Protein 4XPX (pdb70)

B-factor: mean 13.42, std 7.9, range [4.72, 51.15]

Solvent-accessible surface area: 6771 Å² total; per-residue (Å²): 100,39,12,97,56,51,65,96,86,7,21,5,116,7,51,70,0,23,86,25,1,84,49,0,4,88,34,0,21,127,1,18,81,30,9,74,64,75,66,84,79,100,8,5,149,34,3,51,42,4,14,105,48,10,40,72,3,6,128,30,0,21,83,50,0,116,160,97,62,20,94,76,35,76,64,4,73,54,87,0,67,161,7,45,41,76,12,31,63,33,39,145,88,5,104,62,52,135,29,106,6,71,50,96,22,0,92,91,13,60,64,44,4,48,76,10,1,36,131,34,0,65,110,0,2,104,40,10,54,114

Sequence (130 aa):
ALMTWTAAEFGTNVGFADDQHKTIFDMVNKLHDTAATGNRSEIGKQLDALIDYVVMHFKSEETEMQKKGYADFAAHKAEHDKLVGVCADLQKKFHAGEAEVNQDTTRFVRDWLVNHIPKVDKLYGPCLSA

CATH classification: 1.20.120.50

Secondary structure (DSSP, 8-state):
------HHHH--S-HHHHHHHHHHHHHHHHHHHHTTSS-HHHHHHHHHHHHHHHHHHHHHHHHHHHHTT-TTHHHHHHHHHHHHHHHHHHHHHHHTTSS---HHHHHHHHHHHHHHHHHTGGGGHHHHH-

Nearest PDB structures (foldseek):
  4xpx-assembly1_A  TM=1.008E+00  e=1.674E-17  Methylococcus capsulatus str. Bath
  4xpw-assembly1_A  TM=1.007E+00  e=4.445E-17  Methylococcus capsulatus str. Bath
  4xpy-assembly1_A  TM=1.007E+00  e=5.185E-17  Methylococcus capsulatus str. Bath
  4xq1-assembly1_A  TM=1.007E+00  e=2.684E-16  Methylococcus capsulatus str. Bath
  3waq-assembly1_A  TM=9.189E-01  e=1.783E-05  Nitratidesulfovibrio vulgaris str. Hildenborough

Structure (mmCIF, N/CA/C/O backbone):
data_4XPX
#
_entry.id   4XPX
#
_cell.length_a   83.428
_cell.length_b   83.428
_cell.length_c   30.894
_cell.angle_alpha   90.00
_cell.angle_beta   90.00
_cell.angle_gamma   120.00
#
_symmetry.space_group_name_H-M   'P 6'
#
loop_
_entity.id
_entity.type
_entity.pdbx_description
1 polymer Bacteriohemerythrin
2 non-polymer 'FE (II) ION'
3 water water
#
loop_
_atom_site.group_PDB
_atom_site.id
_atom_site.type_symb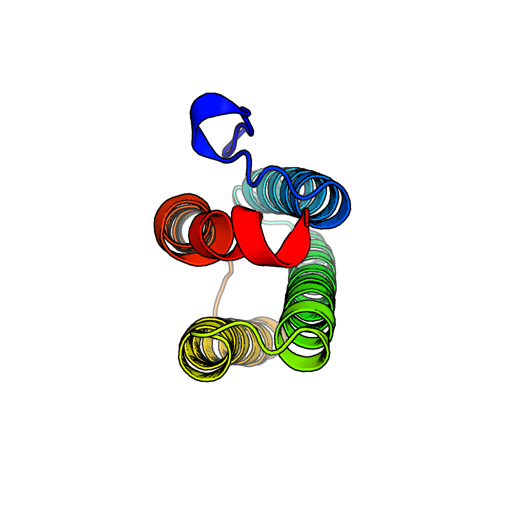ol
_atom_site.label_atom_id
_atom_site.label_alt_id
_atom_site.label_comp_id
_atom_site.label_asym_id
_atom_site.label_entity_id
_atom_site.label_seq_id
_atom_site.pdbx_PDB_ins_code
_atom_site.Cartn_x
_atom_site.Cartn_y
_atom_site.Cartn_z
_atom_site.occupancy
_atom_site.B_iso_or_equiv
_atom_site.auth_seq_id
_atom_site.auth_comp_id
_atom_site.auth_asym_id
_atom_site.auth_atom_id
_atom_site.pdbx_PDB_model_num
ATOM 1 N N . ALA A 1 1 ? -12.868 -10.837 -7.310 1.00 23.73 2 ALA A N 1
ATOM 2 C CA . ALA A 1 1 ? -12.333 -12.101 -7.585 1.00 15.07 2 ALA A CA 1
ATOM 3 C C . ALA A 1 1 ? -13.145 -13.305 -7.623 1.00 13.47 2 ALA A C 1
ATOM 4 O O . ALA A 1 1 ? -13.319 -13.843 -8.735 1.00 14.70 2 ALA A O 1
ATOM 6 N N . LEU A 1 2 ? -13.630 -13.788 -6.494 1.00 10.73 3 LEU A N 1
ATOM 7 C CA . LEU A 1 2 ? -14.381 -15.006 -6.533 1.00 9.95 3 LEU A CA 1
ATOM 8 C C . LEU A 1 2 ? -15.633 -14.879 -7.432 1.00 9.61 3 LEU A C 1
ATOM 9 O O . LEU A 1 2 ? -15.917 -15.804 -8.218 1.00 12.63 3 LEU A O 1
ATOM 14 N N . MET A 1 3 ? -16.403 -13.824 -7.212 1.00 9.42 4 MET A N 1
ATOM 15 C CA . MET A 1 3 ? -17.737 -13.644 -7.798 1.00 9.04 4 MET A C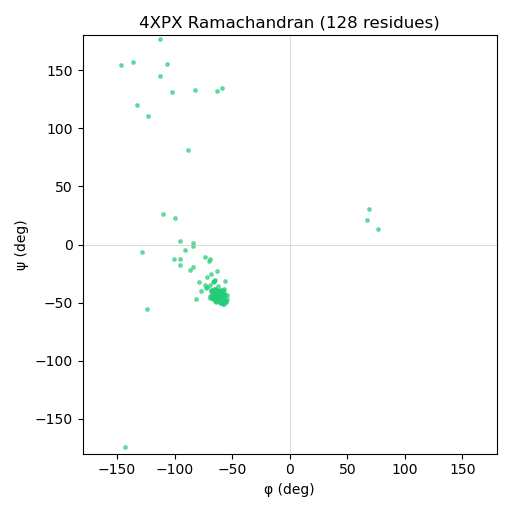A 1
ATOM 16 C C . MET A 1 3 ? -17.751 -12.516 -8.782 1.00 8.92 4 MET A C 1
ATOM 17 O O . MET A 1 3 ? -17.107 -11.469 -8.547 1.00 11.19 4 MET A O 1
ATOM 22 N N . THR A 1 4 ? -18.523 -12.647 -9.832 1.00 9.45 5 THR A N 1
ATOM 23 C CA . THR A 1 4 ? -18.755 -11.574 -10.799 1.00 8.99 5 THR A CA 1
ATOM 24 C C . THR A 1 4 ? -20.243 -11.475 -11.075 1.00 8.48 5 THR A C 1
ATOM 25 O O . THR A 1 4 ? -20.877 -12.460 -11.479 1.00 11.02 5 THR A O 1
ATOM 29 N N . TRP A 1 5 ? -20.861 -10.348 -10.813 1.00 8.82 6 TRP A N 1
ATOM 30 C CA . TRP A 1 5 ? -22.271 -10.113 -11.111 1.00 8.71 6 TRP A CA 1
ATOM 31 C C . TRP A 1 5 ? -22.426 -9.728 -12.559 1.00 9.54 6 TRP A C 1
ATOM 32 O O . TRP A 1 5 ? -21.698 -8.833 -13.041 1.00 11.05 6 TRP A O 1
ATOM 43 N N . THR A 1 6 ? -23.376 -10.347 -13.247 1.00 9.84 7 THR A N 1
ATOM 44 C CA . THR A 1 6 ? -23.783 -9.850 -14.558 1.00 10.43 7 THR A CA 1
ATOM 45 C C . THR A 1 6 ? -25.302 -9.900 -14.608 1.00 10.35 7 THR A C 1
ATOM 46 O O . THR A 1 6 ? -25.913 -10.705 -13.920 1.00 10.61 7 THR A O 1
ATOM 50 N N . ALA A 1 7 ? -25.899 -9.084 -15.471 1.00 11.67 8 ALA A N 1
ATOM 51 C CA . ALA A 1 7 ? -27.345 -9.050 -15.594 1.00 12.09 8 ALA A CA 1
ATOM 52 C C . ALA A 1 7 ? -27.869 -10.353 -16.174 1.00 11.26 8 ALA A C 1
ATOM 53 O O . ALA A 1 7 ? -28.924 -10.839 -15.776 1.00 11.56 8 ALA A O 1
ATOM 55 N N . ALA A 1 8 ? -27.198 -10.898 -17.208 1.00 12.39 9 ALA A N 1
ATOM 56 C CA . ALA A 1 8 ? -27.654 -12.131 -17.790 1.00 12.43 9 ALA A CA 1
ATOM 57 C C . ALA A 1 8 ? -27.800 -13.252 -16.764 1.00 12.27 9 ALA A C 1
ATOM 58 O O . ALA A 1 8 ? -28.732 -14.065 -16.738 1.00 15.07 9 ALA A O 1
ATOM 60 N N . GLU A 1 9 ? -26.784 -13.355 -15.872 1.00 10.61 10 GLU A N 1
ATOM 61 C CA . GLU A 1 9 ? -26.845 -14.446 -14.888 1.00 11.68 10 GLU A CA 1
ATOM 62 C C . GLU A 1 9 ? -27.835 -14.145 -13.758 1.00 9.76 10 GLU A C 1
ATOM 63 O O . GLU A 1 9 ? -28.512 -15.033 -13.309 1.00 11.08 10 GLU A O 1
ATOM 69 N N . PHE A 1 10 ? -27.826 -12.853 -13.309 1.00 8.82 11 PHE A N 1
ATOM 70 C CA . PHE A 1 10 ? -28.368 -12.572 -11.998 1.00 8.98 11 PHE A CA 1
ATOM 71 C C . PHE A 1 10 ? -29.370 -11.479 -11.983 1.00 9.25 11 PHE A C 1
ATOM 72 O O . PHE A 1 10 ? -29.999 -11.220 -10.910 1.00 9.56 11 PHE A O 1
ATOM 80 N N . GLY A 1 11 ? -29.618 -10.763 -13.080 1.00 9.67 12 GLY A N 1
ATOM 81 C CA . GLY A 1 11 ? -30.551 -9.655 -13.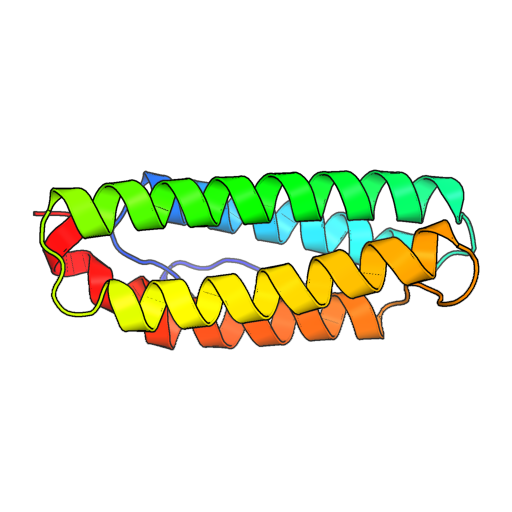028 1.00 9.83 12 GLY A CA 1
ATOM 82 C C . GLY A 1 11 ? -31.944 -10.059 -12.704 1.00 9.63 12 GLY A C 1
ATOM 83 O O . GLY A 1 11 ? -32.462 -10.962 -13.338 1.00 12.15 12 GLY A O 1
ATOM 84 N N . THR A 1 12 ? -32.578 -9.385 -11.767 1.00 9.52 13 THR A N 1
ATOM 85 C CA . THR A 1 12 ? -33.918 -9.658 -11.299 1.00 9.74 13 THR A CA 1
ATOM 86 C C . THR A 1 12 ? -34.949 -8.752 -11.865 1.00 10.07 13 THR A C 1
ATOM 87 O O . THR A 1 12 ? -36.158 -9.000 -11.652 1.00 12.06 13 THR A O 1
ATOM 91 N N . ASN A 1 13 ? -34.614 -7.730 -12.463 1.00 11.02 14 ASN A N 1
ATOM 92 C CA . ASN A 1 13 ? -35.413 -6.596 -12.921 1.00 11.97 14 ASN A CA 1
ATOM 93 C C . ASN A 1 13 ? -35.970 -5.808 -11.765 1.00 10.83 14 ASN A C 1
ATOM 94 O O . ASN A 1 13 ? -36.912 -4.977 -11.989 1.00 13.59 14 ASN A O 1
ATOM 99 N N . VAL A 1 14 ? -35.355 -5.934 -10.534 1.00 9.90 15 VAL A N 1
ATOM 100 C CA . VAL A 1 14 ? -35.776 -5.234 -9.324 1.00 10.54 15 VAL A CA 1
ATOM 101 C C . VAL A 1 14 ? -34.561 -4.463 -8.861 1.00 10.41 15 VAL A C 1
ATOM 102 O O . VAL A 1 14 ? -33.521 -5.059 -8.431 1.00 10.20 15 VAL A O 1
ATOM 106 N N . GLY A 1 15 ? -34.591 -3.124 -8.966 1.00 11.31 16 GLY A N 1
ATOM 107 C CA . GLY A 1 15 ? -33.330 -2.345 -8.761 1.00 12.84 16 GLY A CA 1
ATOM 108 C C . GLY A 1 15 ? -32.748 -2.522 -7.381 1.00 11.05 16 GLY A C 1
ATOM 109 O O . GLY A 1 15 ? -31.510 -2.725 -7.279 1.00 10.85 16 GLY A O 1
ATOM 110 N N . PHE A 1 16 ? -33.528 -2.468 -6.308 1.00 11.39 17 PHE A N 1
ATOM 111 C CA . PHE A 1 16 ? -32.917 -2.535 -4.993 1.00 11.27 17 PHE A CA 1
ATOM 112 C C . PHE A 1 16 ? -32.246 -3.874 -4.822 1.00 9.49 17 PHE A C 1
ATOM 113 O O . PHE A 1 16 ? -31.189 -3.943 -4.130 1.00 10.71 17 PHE A O 1
ATOM 121 N N . ALA A 1 17 ? -32.839 -4.929 -5.326 1.00 9.00 18 ALA A N 1
ATOM 122 C CA . ALA A 1 17 ? -32.323 -6.239 -5.140 1.00 8.95 18 ALA A CA 1
ATOM 123 C C . ALA A 1 17 ? -31.065 -6.440 -5.892 1.00 8.23 18 ALA A C 1
ATOM 124 O O . ALA A 1 17 ? -30.067 -7.007 -5.383 1.00 8.71 18 ALA A O 1
ATOM 126 N N . ASP A 1 18 ? -31.000 -5.996 -7.132 1.00 8.56 19 ASP A N 1
ATOM 127 C CA . ASP A 1 18 ? -29.769 -6.068 -7.886 1.00 9.18 19 ASP A CA 1
ATOM 128 C C . ASP A 1 18 ? -28.637 -5.328 -7.183 1.00 8.02 19 ASP A C 1
ATOM 129 O O . ASP A 1 18 ? -27.496 -5.817 -7.133 1.00 8.43 19 ASP A O 1
ATOM 134 N N . ASP A 1 19 ? -28.928 -4.142 -6.635 1.00 8.47 20 ASP A N 1
ATOM 135 C CA . ASP A 1 19 ? -27.899 -3.382 -5.945 1.00 8.26 20 ASP A CA 1
ATOM 136 C C . ASP A 1 19 ? -27.403 -4.085 -4.705 1.00 7.81 20 ASP A C 1
ATOM 137 O O . ASP A 1 19 ? -26.165 -4.142 -4.442 1.00 7.85 20 ASP A O 1
ATOM 142 N N . GLN A 1 20 ? -28.325 -4.648 -3.932 1.00 8.05 21 GLN A N 1
ATOM 143 C CA . GLN A 1 20 ? -27.904 -5.389 -2.730 1.00 7.59 21 GLN A CA 1
ATOM 144 C C . GLN A 1 20 ? -27.126 -6.629 -3.109 1.00 7.00 21 GLN A C 1
ATOM 145 O O . GLN A 1 20 ? -26.140 -6.979 -2.434 1.00 7.46 21 GLN A O 1
ATOM 151 N N . HIS A 1 21 ? -27.532 -7.310 -4.187 1.00 6.83 22 HIS A N 1
ATOM 152 C CA . HIS A 1 21 ? -26.734 -8.476 -4.645 1.00 7.35 22 HIS A CA 1
ATOM 153 C C . HIS A 1 21 ? -25.330 -8.079 -4.997 1.00 7.07 22 HIS A C 1
ATOM 154 O O . HIS A 1 21 ? -24.350 -8.771 -4.683 1.00 7.26 22 HIS A O 1
ATOM 161 N N . LYS A 1 22 ? -25.180 -6.936 -5.715 1.00 6.97 23 LYS A N 1
ATOM 162 C CA . LYS A 1 22 ? -23.820 -6.492 -6.096 1.00 7.35 23 LYS A CA 1
ATOM 163 C C . LYS A 1 22 ? -23.002 -6.209 -4.856 1.00 7.86 23 LYS A C 1
ATOM 164 O O . LYS A 1 22 ? -21.771 -6.573 -4.817 1.00 7.59 23 LYS A O 1
ATOM 170 N N . THR A 1 23 ? -23.591 -5.595 -3.801 1.00 7.37 24 THR A N 1
ATOM 171 C CA . THR A 1 23 ? -22.839 -5.408 -2.570 1.00 7.13 24 THR A CA 1
ATOM 172 C C . THR A 1 23 ? -22.464 -6.726 -1.934 1.00 6.50 24 THR A C 1
ATOM 173 O O . THR A 1 23 ? -21.298 -6.892 -1.484 1.00 7.26 24 THR A O 1
ATOM 177 N N . ILE A 1 24 ? -23.376 -7.695 -1.872 1.00 6.49 25 ILE A N 1
ATOM 178 C CA . ILE A 1 24 ? -23.053 -9.004 -1.331 1.00 6.40 25 ILE A CA 1
ATOM 179 C C . ILE A 1 24 ? -21.852 -9.591 -2.065 1.00 6.41 25 ILE A C 1
ATOM 180 O O . ILE A 1 24 ? -20.931 -10.137 -1.430 1.00 6.94 25 ILE A O 1
ATOM 185 N N . PHE A 1 25 ? -21.894 -9.555 -3.367 1.00 6.60 26 PHE A N 1
ATOM 186 C CA . PHE A 1 25 ? -20.795 -10.168 -4.152 1.00 7.04 26 PHE A CA 1
ATOM 187 C C . PHE A 1 25 ? -19.476 -9.489 -3.779 1.00 6.71 26 PHE A C 1
ATOM 188 O O . 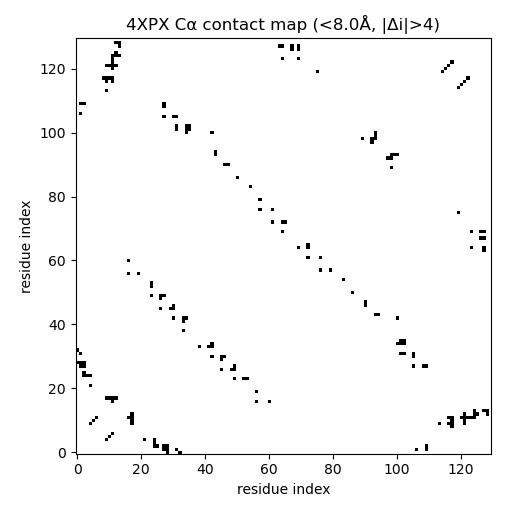PHE A 1 25 ? -18.436 -10.158 -3.618 1.00 7.56 26 PHE A O 1
ATOM 196 N N . ASP A 1 26 ? -19.476 -8.166 -3.669 1.00 7.11 27 ASP A N 1
ATOM 197 C CA . ASP A 1 26 ? -18.232 -7.451 -3.304 1.00 8.14 27 ASP A CA 1
ATOM 198 C C . ASP A 1 26 ? -17.771 -7.864 -1.928 1.00 7.48 27 ASP A C 1
ATOM 199 O O . ASP A 1 26 ? -16.536 -8.027 -1.676 1.00 8.48 27 ASP A O 1
ATOM 204 N N . MET A 1 27 ? -18.691 -8.007 -0.980 1.00 7.32 28 MET A N 1
ATOM 205 C CA . MET A 1 27 ? -18.302 -8.347 0.389 1.00 7.65 28 MET A CA 1
ATOM 206 C C . MET A 1 27 ? -17.836 -9.797 0.473 1.00 7.43 28 MET A C 1
ATOM 207 O O . MET A 1 27 ? -16.890 -10.096 1.272 1.00 7.98 28 MET A O 1
ATOM 212 N N . VAL A 1 28 ? -18.445 -10.724 -0.273 1.00 7.09 29 VAL A N 1
ATOM 213 C CA . VAL A 1 28 ? -17.934 -12.106 -0.387 1.00 7.51 29 VAL A CA 1
ATOM 214 C C . VAL A 1 28 ? -16.533 -12.069 -0.962 1.00 7.15 29 VAL A C 1
ATOM 215 O O . VAL A 1 28 ? -15.635 -12.810 -0.486 1.00 7.85 29 VAL A O 1
ATOM 219 N N . ASN A 1 29 ? -16.315 -11.286 -1.996 1.00 7.57 30 ASN A N 1
ATOM 220 C CA . ASN A 1 29 ? -14.991 -11.260 -2.619 1.00 8.02 30 ASN A CA 1
ATOM 221 C C . ASN A 1 29 ? -13.940 -10.810 -1.655 1.00 7.96 30 ASN A C 1
ATOM 222 O O . ASN A 1 29 ? -12.811 -11.371 -1.652 1.00 8.56 30 ASN A O 1
ATOM 227 N N . LYS A 1 30 ? -14.234 -9.804 -0.833 1.00 8.18 31 LYS A N 1
ATOM 228 C CA . LYS A 1 30 ? -13.293 -9.364 0.179 1.00 8.77 31 LYS A CA 1
ATOM 229 C C . LYS A 1 30 ? -13.037 -10.463 1.162 1.00 8.46 31 LYS A C 1
ATOM 230 O O . LYS A 1 30 ? -11.830 -10.714 1.525 1.00 9.31 31 LYS A O 1
ATOM 236 N N . LEU A 1 31 ? -14.052 -11.117 1.646 1.00 8.33 32 LEU A N 1
ATOM 237 C CA . LEU A 1 31 ? -13.852 -12.196 2.601 1.00 8.46 32 LEU A CA 1
ATOM 238 C C . LEU A 1 31 ? -13.054 -13.316 1.984 1.00 8.12 32 LEU A C 1
ATOM 239 O O . LEU A 1 31 ? -12.150 -13.903 2.676 1.00 8.93 32 LEU A O 1
ATOM 244 N N . HIS A 1 32 ? -13.233 -13.587 0.772 1.00 7.99 33 HIS A N 1
ATOM 245 C CA . HIS A 1 32 ? -12.596 -14.725 0.074 1.00 8.12 33 HIS A CA 1
ATOM 246 C C . HIS A 1 32 ? -11.107 -14.585 0.034 1.00 8.39 33 HIS A C 1
ATOM 247 O O . HIS A 1 32 ? -10.368 -15.561 0.257 1.00 9.41 33 HIS A O 1
ATOM 254 N N . ASP A 1 33 ? -10.716 -13.258 -0.263 1.00 9.27 34 ASP A N 1
ATOM 255 C CA . ASP A 1 33 ? -9.300 -12.891 -0.280 1.00 11.56 34 ASP A CA 1
ATOM 256 C C . ASP A 1 33 ? -8.710 -12.986 1.085 1.00 10.43 34 ASP A C 1
ATOM 257 O O . ASP A 1 33 ? -7.599 -13.573 1.296 1.00 11.83 34 ASP A O 1
ATOM 262 N N . THR A 1 34 ? -9.345 -12.472 2.059 1.00 10.61 35 THR A N 1
ATOM 263 C CA . THR A 1 34 ? -8.839 -12.509 3.429 1.00 11.29 35 THR A CA 1
ATOM 264 C C . THR A 1 34 ? -8.782 -13.914 3.962 1.00 10.01 35 THR A C 1
ATOM 265 O O . THR A 1 34 ? -7.877 -14.274 4.833 1.00 10.91 35 THR A O 1
ATOM 269 N N . ALA A 1 35 ? -9.677 -14.788 3.533 1.00 8.87 36 ALA A N 1
ATOM 270 C CA . ALA A 1 35 ? -9.750 -16.160 3.989 1.00 9.83 36 ALA A CA 1
ATOM 271 C C . ALA A 1 35 ? -8.567 -17.007 3.500 1.00 9.47 36 ALA A C 1
ATOM 272 O O . ALA A 1 35 ? -8.432 -18.159 3.997 1.00 10.86 36 ALA A O 1
ATOM 274 N N . ALA A 1 36 ? -7.780 -16.542 2.572 1.00 9.38 37 ALA A N 1
ATOM 275 C CA . ALA A 1 36 ? -6.527 -17.182 2.162 1.00 9.32 37 ALA A CA 1
ATOM 276 C C . ALA A 1 36 ? -5.365 -16.803 3.034 1.00 9.74 37 ALA A C 1
ATOM 277 O O . ALA A 1 36 ? -4.218 -17.261 2.785 1.00 10.67 37 ALA A O 1
ATOM 279 N N . THR A 1 37 ? -5.594 -15.984 4.062 1.00 10.80 38 THR A N 1
ATOM 280 C CA . THR A 1 37 ? -4.552 -15.568 4.993 1.00 11.36 38 THR A CA 1
ATOM 281 C C . THR A 1 37 ? -4.811 -16.159 6.390 1.00 10.55 38 THR A C 1
ATOM 282 O O . THR A 1 37 ? -5.829 -16.798 6.683 1.00 12.63 38 THR A O 1
ATOM 286 N N . GLY A 1 38 ? -3.867 -15.888 7.278 1.00 11.31 39 GLY A N 1
ATOM 287 C CA . GLY A 1 38 ? -4.025 -16.153 8.675 1.00 12.30 39 GLY A CA 1
ATOM 288 C C . GLY A 1 38 ? -4.396 -14.994 9.502 1.00 10.38 39 GLY A C 1
ATOM 289 O O . GLY A 1 38 ? -4.185 -15.045 10.729 1.00 12.72 39 GLY A O 1
ATOM 290 N N . ASN A 1 39 ? -4.998 -13.955 8.924 1.00 9.96 40 ASN A N 1
ATOM 291 C CA . ASN A 1 39 ? -5.340 -12.765 9.684 1.00 10.87 40 ASN A CA 1
ATOM 292 C C . ASN A 1 39 ? -6.730 -12.974 10.271 1.00 10.11 40 ASN A C 1
ATOM 293 O O . ASN A 1 39 ? -7.743 -12.520 9.682 1.00 10.44 40 ASN A O 1
ATOM 298 N N . ARG A 1 40 ? -6.830 -13.672 11.361 1.00 11.71 41 ARG A N 1
ATOM 299 C CA . ARG A 1 40 ? -8.100 -14.145 11.885 1.00 11.38 41 ARG A CA 1
ATOM 300 C C . ARG A 1 40 ? -9.000 -13.015 12.316 1.00 11.29 41 ARG A C 1
ATOM 301 O O . ARG A 1 40 ? -10.240 -13.053 12.091 1.00 11.96 41 ARG A O 1
ATOM 309 N N . SER A 1 41 ? -8.467 -11.981 12.899 1.00 12.44 42 SER A N 1
ATOM 310 C CA . SER A 1 41 ? -9.276 -10.813 13.262 1.00 13.36 42 SER A CA 1
ATOM 311 C C . SER A 1 41 ? -9.873 -10.142 12.028 1.00 11.25 42 SER A C 1
ATOM 312 O O . SER A 1 41 ? -11.106 -9.752 12.053 1.00 12.07 42 SER A O 1
ATOM 315 N N . GLU A 1 42 ? -9.130 -10.019 10.976 1.00 12.12 43 GLU A N 1
ATOM 316 C CA . GLU A 1 42 ? -9.681 -9.451 9.733 1.00 11.82 43 GLU A CA 1
ATOM 317 C C . GLU A 1 42 ? -10.705 -10.363 9.106 1.00 9.84 43 GLU A C 1
ATOM 318 O O . GLU A 1 42 ? -11.755 -9.849 8.588 1.00 10.43 43 GLU A O 1
ATOM 324 N N . ILE A 1 43 ? -10.483 -11.667 9.137 1.00 8.88 44 ILE A N 1
ATOM 325 C CA . ILE A 1 43 ? -11.496 -12.584 8.681 1.00 9.07 44 ILE A CA 1
ATOM 326 C C . ILE A 1 43 ? -12.773 -12.378 9.451 1.00 8.75 44 ILE A C 1
ATOM 327 O O . ILE A 1 43 ? -13.900 -12.298 8.847 1.00 9.42 44 ILE A O 1
ATOM 332 N N . GLY A 1 44 ? -12.700 -12.315 10.770 1.00 9.62 45 GLY A N 1
ATOM 333 C CA . GLY A 1 44 ? -13.890 -12.154 11.564 1.00 9.73 45 GLY A CA 1
ATOM 334 C C . GLY A 1 44 ? -14.654 -10.886 11.320 1.00 8.78 45 GLY A C 1
ATOM 335 O O . GLY A 1 44 ? -15.917 -10.904 11.285 1.00 10.04 45 GLY A O 1
ATOM 336 N N . LYS A 1 45 ? -13.968 -9.806 11.158 1.00 9.27 46 LYS A N 1
ATOM 337 C CA . LYS A 1 45 ? -14.624 -8.516 10.909 1.00 9.50 46 LYS A CA 1
ATOM 338 C C . LYS A 1 45 ? -15.360 -8.590 9.598 1.00 8.56 46 LYS A C 1
ATOM 339 O O . LYS A 1 45 ? -16.536 -8.078 9.482 1.00 8.99 46 LYS A O 1
ATOM 345 N N . GLN A 1 46 ? -14.778 -9.141 8.549 1.00 8.34 47 GLN A N 1
ATOM 346 C CA . GLN A 1 46 ? -15.388 -9.186 7.248 1.00 8.65 47 GLN A CA 1
ATOM 347 C C . GLN A 1 46 ? -16.536 -10.212 7.243 1.00 8.20 47 GLN A C 1
ATOM 348 O O . GLN A 1 46 ? -17.610 -9.946 6.614 1.00 8.77 47 GLN A O 1
ATOM 354 N N . LEU A 1 47 ? -16.369 -11.339 7.951 1.00 7.97 48 LEU A N 1
ATOM 355 C CA . LEU A 1 47 ? -17.428 -12.310 8.071 1.00 8.32 48 LEU A CA 1
ATOM 356 C C . LEU A 1 47 ? -18.677 -11.652 8.699 1.00 7.92 48 LEU A C 1
ATOM 357 O O . LEU A 1 47 ? -19.821 -11.810 8.209 1.00 8.18 48 LEU A O 1
ATOM 362 N N . ASP A 1 48 ? -18.449 -10.979 9.807 1.00 8.27 49 ASP A N 1
ATOM 363 C CA . ASP A 1 48 ? -19.592 -10.374 10.510 1.00 8.74 49 ASP A CA 1
ATOM 364 C C . ASP A 1 48 ? -20.266 -9.300 9.655 1.00 7.61 49 ASP A C 1
ATOM 365 O O . ASP A 1 48 ? -21.490 -9.221 9.626 1.00 8.12 49 ASP A O 1
ATOM 370 N N . ALA A 1 49 ? -19.499 -8.491 8.975 1.00 8.25 50 ALA A N 1
ATOM 371 C CA . ALA A 1 49 ? -20.071 -7.452 8.104 1.00 8.21 50 ALA A CA 1
ATOM 372 C C . ALA A 1 49 ? -20.913 -8.066 7.001 1.00 7.30 50 ALA A C 1
ATOM 373 O O . ALA A 1 49 ? -22.004 -7.591 6.682 1.00 7.84 50 ALA A O 1
ATOM 375 N N . LEU A 1 50 ? -20.381 -9.107 6.363 1.00 7.79 51 LEU A N 1
ATOM 376 C CA . LEU A 1 50 ? -21.091 -9.790 5.280 1.00 7.64 51 LEU A CA 1
ATOM 377 C C . LEU A 1 50 ? -22.415 -10.360 5.802 1.00 7.23 51 LEU A C 1
ATOM 378 O O . LEU A 1 50 ? -23.478 -10.179 5.163 1.00 7.65 51 LEU A O 1
ATOM 383 N N . ILE A 1 51 ? -22.378 -11.087 6.908 1.00 7.60 52 ILE A N 1
ATOM 384 C CA . ILE A 1 51 ? -23.589 -11.750 7.378 1.00 7.68 52 ILE A CA 1
ATOM 385 C C . ILE A 1 51 ? -24.611 -10.714 7.774 1.00 8.00 52 ILE A C 1
ATOM 386 O O . ILE A 1 51 ? -25.820 -10.862 7.504 1.00 7.95 52 ILE A O 1
ATOM 391 N N . ASP A 1 52 ? -24.218 -9.614 8.453 1.00 7.98 53 ASP A N 1
ATOM 392 C CA . ASP A 1 52 ? -25.172 -8.579 8.780 1.00 8.26 53 ASP A CA 1
ATOM 393 C C . ASP A 1 52 ? -25.868 -8.049 7.546 1.00 7.73 53 ASP A C 1
ATOM 394 O O . ASP A 1 52 ? -27.104 -7.838 7.527 1.00 8.41 53 ASP A O 1
ATOM 399 N N . TYR A 1 53 ? -25.090 -7.826 6.488 1.00 7.32 54 TYR A N 1
ATOM 400 C CA . TYR A 1 53 ? -25.649 -7.278 5.263 1.00 7.60 54 TYR A CA 1
ATOM 401 C C . TYR A 1 53 ? -26.579 -8.262 4.604 1.00 6.82 54 TYR A C 1
ATOM 402 O O . TYR A 1 53 ? -27.680 -7.865 4.102 1.00 7.62 54 TYR A O 1
ATOM 411 N N . VAL A 1 54 ? -26.195 -9.539 4.520 1.00 7.14 55 VAL A N 1
ATOM 412 C CA . VAL A 1 54 ? -27.045 -10.564 3.940 1.00 7.02 55 VAL A CA 1
ATOM 413 C C . VAL A 1 54 ? -28.393 -10.618 4.680 1.00 7.49 55 VAL A C 1
ATOM 414 O O . VAL A 1 54 ? -29.481 -10.681 4.042 1.00 7.84 55 VAL A O 1
ATOM 418 N N . VAL A 1 55 ? -28.377 -10.610 5.995 1.00 7.77 56 VAL A N 1
ATOM 419 C CA . VAL A 1 55 ? -29.638 -10.646 6.753 1.00 8.80 56 VAL A CA 1
ATOM 420 C C . VAL A 1 55 ? -30.479 -9.441 6.422 1.00 8.65 56 VAL A C 1
ATOM 421 O O . VAL A 1 55 ? -31.729 -9.590 6.275 1.00 9.55 56 VAL A O 1
ATOM 425 N N . MET A 1 56 ? -29.890 -8.285 6.298 1.00 8.50 57 MET A N 1
ATOM 426 C CA . MET A 1 56 ? -30.633 -7.104 5.943 1.00 10.03 57 MET A CA 1
ATOM 427 C C . MET A 1 56 ? -31.218 -7.209 4.549 1.00 7.50 57 MET A C 1
ATOM 428 O O . MET A 1 56 ? -32.410 -6.833 4.313 1.00 8.99 57 MET A O 1
ATOM 433 N N . HIS A 1 57 ? -30.466 -7.759 3.595 1.00 7.32 58 HIS A N 1
ATOM 434 C CA . HIS A 1 57 ? -30.949 -7.984 2.255 1.00 7.25 58 HIS A CA 1
ATOM 435 C C . HIS A 1 57 ? -32.181 -8.910 2.289 1.00 7.00 58 HIS A C 1
ATOM 436 O O . HIS A 1 57 ? -33.206 -8.661 1.587 1.00 7.44 58 HIS A O 1
ATOM 443 N N . PHE A 1 58 ? -32.086 -9.999 3.016 1.00 7.65 59 PHE A N 1
ATOM 444 C CA . PHE A 1 58 ? -33.217 -10.925 3.106 1.00 7.52 59 PHE A CA 1
ATOM 445 C C . PHE A 1 58 ? -34.422 -10.215 3.646 1.00 8.21 59 PHE A C 1
ATOM 446 O O . PHE A 1 58 ? -35.564 -10.433 3.145 1.00 8.65 59 PHE A O 1
ATOM 454 N N . LYS A 1 59 ? -34.278 -9.411 4.668 1.00 8.59 60 LYS A N 1
ATOM 455 C CA . LYS A 1 59 ? -35.401 -8.650 5.241 1.00 9.92 60 LYS A CA 1
ATOM 456 C C . LYS A 1 59 ? -35.967 -7.732 4.201 1.00 9.59 60 LYS A C 1
ATOM 457 O O . LYS A 1 59 ? -37.211 -7.521 4.164 1.00 10.05 60 LYS A O 1
ATOM 463 N N . SER A 1 60 ? -35.130 -7.110 3.403 1.00 9.65 61 SER A N 1
ATOM 464 C CA . SER A 1 60 ? -35.618 -6.206 2.385 1.00 9.50 61 SER A CA 1
ATOM 465 C C . SER A 1 60 ? -36.461 -6.916 1.357 1.00 8.25 61 SER A C 1
ATOM 466 O O . SER A 1 60 ? -37.589 -6.450 0.997 1.00 9.39 61 SER A O 1
ATOM 469 N N . GLU A 1 61 ? -35.978 -8.046 0.850 1.00 8.07 62 GLU A N 1
ATOM 470 C CA . GLU A 1 61 ? -36.749 -8.828 -0.102 1.00 7.85 62 GLU A CA 1
ATOM 471 C C . GLU A 1 61 ? -38.052 -9.308 0.576 1.00 7.98 62 GLU A C 1
ATOM 472 O O . GLU A 1 61 ? -39.142 -9.273 -0.084 1.00 9.10 62 GLU A O 1
ATOM 478 N N . GLU A 1 62 ? -37.986 -9.784 1.780 1.00 8.64 63 GLU A N 1
ATOM 479 C CA . GLU A 1 62 ? -39.183 -10.362 2.433 1.00 9.16 63 GLU A CA 1
ATOM 480 C C . GLU A 1 62 ? -40.218 -9.310 2.650 1.00 9.06 63 GLU A C 1
ATOM 481 O O . GLU A 1 62 ? -41.438 -9.595 2.457 1.00 9.66 63 GLU A O 1
ATOM 487 N N . THR A 1 63 ? -39.858 -8.122 3.072 1.00 9.53 64 THR A N 1
ATOM 488 C CA . THR A 1 63 ? -40.837 -7.068 3.293 1.00 10.51 64 THR A CA 1
ATOM 489 C C . THR A 1 63 ? -41.525 -6.757 2.012 1.00 9.63 64 THR A C 1
ATOM 490 O O . THR A 1 63 ? -42.816 -6.610 1.994 1.00 10.93 64 THR A O 1
ATOM 494 N N . GLU A 1 64 ? -40.826 -6.632 0.918 1.00 9.71 65 GLU A N 1
ATOM 495 C CA . GLU A 1 64 ? -41.447 -6.321 -0.346 1.00 10.26 65 GLU A CA 1
ATOM 496 C C . GLU A 1 64 ? -42.308 -7.452 -0.843 1.00 9.44 65 GLU A C 1
ATOM 497 O O . GLU A 1 64 ? -43.453 -7.205 -1.316 1.00 10.79 65 GLU A O 1
ATOM 503 N N . MET A 1 65 ? -41.830 -8.660 -0.803 1.00 9.26 66 MET A N 1
ATOM 504 C CA . MET A 1 65 ? -42.630 -9.790 -1.204 1.00 9.64 66 MET A CA 1
ATOM 505 C C . MET A 1 65 ? -43.925 -9.884 -0.408 1.00 9.41 66 MET A C 1
ATOM 506 O O . MET A 1 65 ? -45.026 -10.110 -1.004 1.00 10.61 66 MET A O 1
ATOM 511 N N . GLN A 1 66 ? -43.791 -9.658 0.945 1.00 9.59 67 GLN A N 1
ATOM 512 C CA . GLN A 1 66 ? -45.039 -9.999 1.637 1.00 9.98 67 GLN A CA 1
ATOM 513 C C . GLN A 1 66 ? -46.043 -8.868 1.455 1.00 9.86 67 GLN A C 1
ATOM 514 O O . GLN A 1 66 ? -47.258 -9.130 1.257 1.00 10.62 67 GLN A O 1
ATOM 520 N N . LYS A 1 67 ? -45.586 -7.627 1.369 1.00 11.05 68 LYS A N 1
ATOM 521 C CA . LYS A 1 67 ? -46.478 -6.462 1.195 1.00 11.60 68 LYS A CA 1
ATOM 522 C C . LYS A 1 67 ? -47.169 -6.526 -0.093 1.00 12.35 68 LYS A C 1
ATOM 523 O O . LYS A 1 67 ? -48.353 -6.076 -0.189 1.00 13.50 68 LYS A O 1
ATOM 529 N N . LYS A 1 68 ? -46.603 -7.109 -1.129 1.00 11.39 69 LYS A N 1
ATOM 530 C CA . LYS A 1 68 ? -47.207 -7.182 -2.415 1.00 11.35 69 LYS A CA 1
ATOM 531 C C . LYS A 1 68 ? -47.958 -8.497 -2.638 1.00 11.63 69 LYS A C 1
ATOM 532 O O . LYS A 1 68 ? -48.512 -8.700 -3.741 1.00 14.05 69 LYS A O 1
ATOM 538 N N . GLY A 1 69 ? -48.024 -9.348 -1.668 1.00 11.39 70 GLY A N 1
ATOM 539 C CA . GLY A 1 69 ? -48.745 -10.601 -1.881 1.00 11.71 70 GLY A CA 1
ATOM 540 C C . GLY A 1 69 ? -48.065 -11.538 -2.849 1.00 10.78 70 GLY A C 1
ATOM 541 O O . GLY A 1 69 ? -48.771 -12.343 -3.505 1.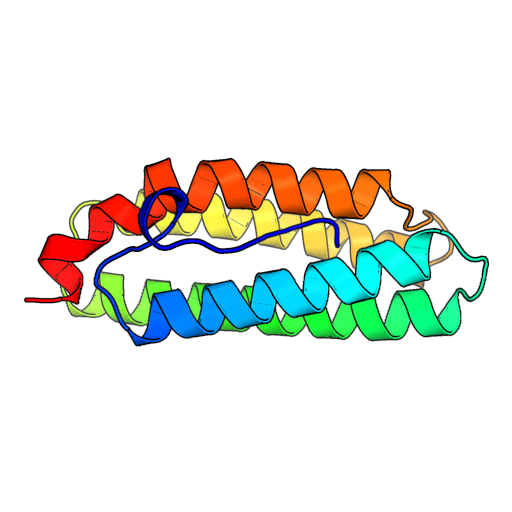00 10.87 70 GLY A O 1
ATOM 542 N N . TYR A 1 70 ? -46.731 -11.498 -2.911 1.00 10.26 71 TYR A N 1
ATOM 543 C CA . TYR A 1 70 ? -46.014 -12.334 -3.847 1.00 10.69 71 TYR A CA 1
ATOM 544 C C . TYR A 1 70 ? -46.329 -13.851 -3.592 1.00 9.84 71 TYR A C 1
ATOM 545 O O . TYR A 1 70 ? -46.340 -14.290 -2.464 1.00 10.34 71 TYR A O 1
ATOM 554 N N . ALA A 1 71 ? -46.590 -14.598 -4.664 1.00 9.06 72 ALA A N 1
ATOM 555 C CA . ALA A 1 71 ? -47.119 -15.919 -4.565 1.00 9.21 72 ALA A CA 1
ATOM 556 C C . ALA A 1 71 ? -46.286 -16.882 -3.736 1.00 7.91 72 ALA A C 1
ATOM 557 O O . ALA A 1 71 ? -46.808 -17.722 -3.057 1.00 9.24 72 ALA A O 1
ATOM 559 N N . ASP A 1 72 ? -44.969 -16.783 -3.852 1.00 8.83 73 ASP A N 1
ATOM 560 C CA . ASP A 1 72 ? -44.049 -17.759 -3.307 1.00 9.11 73 ASP A CA 1
ATOM 561 C C . ASP A 1 72 ? -43.283 -17.185 -2.125 1.00 9.06 73 ASP A C 1
ATOM 562 O O . ASP A 1 72 ? -42.170 -17.692 -1.811 1.00 9.95 73 ASP A O 1
ATOM 567 N N . PHE A 1 73 ? -43.840 -16.219 -1.433 1.00 9.47 74 PHE A N 1
ATOM 568 C CA . PHE A 1 73 ? -43.139 -15.580 -0.302 1.00 9.51 74 PHE A CA 1
ATOM 569 C C . PHE A 1 73 ? -42.720 -16.533 0.776 1.00 8.21 74 PHE A C 1
ATOM 570 O O . PHE A 1 73 ? -41.539 -16.472 1.219 1.00 9.42 74 PHE A O 1
ATOM 578 N N . ALA A 1 74 ? -43.612 -17.374 1.278 1.00 9.36 75 ALA A N 1
ATOM 579 C CA . ALA A 1 74 ? -43.238 -18.209 2.440 1.00 10.13 75 ALA A CA 1
ATOM 580 C C . ALA A 1 74 ? -42.175 -19.195 2.069 1.00 9.70 75 ALA A C 1
ATOM 581 O O . ALA A 1 74 ? -41.208 -19.385 2.888 1.00 10.57 75 ALA A O 1
ATOM 583 N N . ALA A 1 75 ? -42.222 -19.770 0.913 1.00 9.79 76 ALA A N 1
ATOM 584 C CA . ALA A 1 75 ? -41.149 -20.754 0.512 1.00 11.28 76 ALA A CA 1
ATOM 585 C C . ALA A 1 75 ? -39.833 -19.993 0.351 1.00 9.62 76 ALA A C 1
ATOM 586 O O . ALA A 1 75 ? -38.760 -20.489 0.743 1.00 10.32 76 ALA A O 1
ATOM 588 N N . HIS A 1 76 ? -39.882 -18.811 -0.222 1.00 8.65 77 HIS A N 1
ATOM 589 C CA . HIS A 1 76 ? -38.660 -18.036 -0.410 1.00 8.50 77 HIS A CA 1
ATOM 590 C C . HIS A 1 76 ? -38.069 -17.662 0.912 1.00 8.98 77 HIS A C 1
ATOM 591 O O . HIS A 1 76 ? -36.830 -17.839 1.155 1.00 8.36 77 HIS A O 1
ATOM 598 N N . LYS A 1 77 ? -38.873 -17.173 1.853 1.00 8.50 78 LYS A N 1
ATOM 599 C CA . LYS A 1 77 ? -38.374 -16.873 3.196 1.00 8.82 78 LYS A CA 1
ATOM 600 C C . LYS A 1 77 ? -37.776 -18.079 3.835 1.00 8.75 78 LYS A C 1
ATOM 601 O O . LYS A 1 77 ? -36.771 -17.966 4.577 1.00 9.36 78 LYS A O 1
ATOM 607 N N . ALA A 1 78 ? -38.372 -19.256 3.648 1.00 9.38 79 ALA A N 1
ATOM 608 C CA . ALA A 1 78 ? -37.785 -20.485 4.236 1.00 9.35 79 ALA A CA 1
ATOM 609 C C . ALA A 1 78 ? -36.399 -20.736 3.743 1.00 8.44 79 ALA A C 1
ATOM 610 O O . ALA A 1 78 ? -35.523 -21.188 4.509 1.00 9.17 79 ALA A O 1
ATOM 612 N N . GLU A 1 79 ? -36.127 -20.491 2.459 1.00 8.42 80 GLU A N 1
ATOM 613 C CA . GLU A 1 79 ? -34.761 -20.628 1.937 1.00 7.79 80 GLU A CA 1
ATOM 614 C C . GLU A 1 79 ? -33.810 -19.678 2.626 1.00 7.48 80 GLU A C 1
ATOM 615 O O . GLU A 1 79 ? -32.700 -20.039 3.041 1.00 8.74 80 GLU A O 1
ATOM 621 N N . HIS A 1 80 ? -34.220 -18.432 2.749 1.00 7.74 81 HIS A N 1
ATOM 622 C CA . HIS A 1 80 ? -33.405 -17.417 3.487 1.00 7.76 81 HIS A CA 1
ATOM 623 C C . HIS A 1 80 ? -33.128 -17.888 4.885 1.00 7.97 81 HIS A C 1
ATOM 624 O O . HIS A 1 80 ? -31.960 -17.825 5.369 1.00 8.32 81 HIS A O 1
ATOM 631 N N . ASP A 1 81 ? -34.171 -18.349 5.603 1.00 8.56 82 ASP A N 1
ATOM 632 C CA . ASP A 1 81 ? -34.017 -18.655 7.032 1.00 9.53 82 ASP A CA 1
ATOM 633 C C . ASP A 1 81 ? -33.082 -19.839 7.210 1.00 9.47 82 ASP A C 1
ATOM 634 O O . ASP A 1 81 ? -32.289 -19.811 8.220 1.00 10.05 82 ASP A O 1
ATOM 639 N N . LYS A 1 82 ? -33.044 -20.778 6.308 1.00 9.89 83 LYS A N 1
ATOM 640 C CA . LYS A 1 82 ? -32.079 -21.885 6.490 1.00 10.26 83 LYS A CA 1
ATOM 641 C C . LYS A 1 82 ? -30.651 -21.335 6.321 1.00 9.49 83 LYS A C 1
ATOM 642 O O . LYS A 1 82 ? -29.771 -21.757 7.101 1.00 11.21 83 LYS A O 1
ATOM 648 N N . LEU A 1 83 ? -30.402 -20.435 5.375 1.00 9.08 84 LEU A N 1
ATOM 649 C CA . LEU A 1 83 ? -29.082 -19.857 5.247 1.00 9.14 84 LEU A CA 1
ATOM 650 C C . LEU A 1 83 ? -28.707 -19.057 6.460 1.00 8.86 84 LEU A C 1
ATOM 651 O O . LEU A 1 83 ? -27.522 -19.150 6.942 1.00 9.45 84 LEU A O 1
ATOM 656 N N . VAL A 1 84 ? -29.581 -18.253 6.941 1.00 8.68 85 VAL A N 1
ATOM 657 C CA . VAL A 1 84 ? -29.272 -17.455 8.160 1.00 9.98 85 VAL A CA 1
ATOM 658 C C . VAL A 1 84 ? -28.893 -18.420 9.283 1.00 9.49 85 VAL A C 1
ATOM 659 O O . VAL A 1 84 ? -27.920 -18.124 10.025 1.00 9.93 85 VAL A O 1
ATOM 663 N N . GLY A 1 85 ? -29.580 -19.553 9.433 1.00 10.12 86 GLY A N 1
ATOM 664 C CA . GLY A 1 85 ? -29.229 -20.478 10.514 1.00 11.19 86 GLY A CA 1
ATOM 665 C C . GLY A 1 85 ? -27.833 -21.043 10.277 1.00 10.88 86 GLY A C 1
ATOM 666 O O . GLY A 1 85 ? -27.071 -21.187 11.311 1.00 11.15 86 GLY A O 1
ATOM 667 N N . VAL A 1 86 ? -27.452 -21.361 9.078 1.00 10.39 87 VAL A N 1
ATOM 668 C CA . VAL A 1 86 ? -26.088 -21.872 8.805 1.00 10.66 87 VAL A CA 1
ATOM 669 C C . VAL A 1 86 ? -25.093 -20.768 9.159 1.00 9.07 87 VAL A C 1
ATOM 670 O O . VAL A 1 86 ? -24.029 -21.061 9.771 1.00 10.28 87 VAL A O 1
ATOM 674 N N . CYS A 1 87 ? -25.356 -19.540 8.736 1.00 9.73 88 CYS A N 1
ATOM 675 C CA . CYS A 1 87 ? -24.452 -18.424 8.993 1.00 10.20 88 CYS A CA 1
ATOM 676 C C . CYS A 1 87 ? -24.315 -18.133 10.502 1.00 9.76 88 CYS A C 1
ATOM 677 O O . CYS A 1 87 ? -23.143 -17.886 10.982 1.00 10.22 88 CYS A O 1
ATOM 680 N N . ALA A 1 88 ? -25.399 -18.116 11.227 1.00 9.56 89 ALA A N 1
ATOM 681 C CA . ALA A 1 88 ? -25.324 -17.911 12.656 1.00 10.94 89 ALA A CA 1
ATOM 682 C C . ALA A 1 88 ? -24.566 -18.954 13.347 1.00 10.19 89 ALA A C 1
ATOM 683 O O . ALA A 1 88 ? -23.785 -18.682 14.287 1.00 10.95 89 ALA A O 1
ATOM 685 N N . ASP A 1 89 ? -24.715 -20.207 12.939 1.00 10.50 90 ASP A N 1
ATOM 686 C CA . ASP A 1 89 ? -23.974 -21.320 13.508 1.00 11.99 90 ASP A CA 1
ATOM 687 C C . ASP A 1 89 ? -22.510 -21.196 13.206 1.00 10.47 90 ASP A C 1
ATOM 688 O O . ASP A 1 89 ? -21.652 -21.461 14.112 1.00 12.01 90 ASP A O 1
ATOM 693 N N . LEU A 1 90 ? -22.155 -20.801 12.007 1.00 10.26 91 LEU A N 1
ATOM 694 C CA . LEU A 1 90 ? -20.773 -20.571 11.660 1.00 11.10 91 LEU A CA 1
ATOM 695 C C . LEU A 1 90 ? -20.228 -19.442 12.520 1.00 9.59 91 LEU A C 1
ATOM 696 O O . LEU A 1 90 ? -19.065 -19.601 13.025 1.00 10.72 91 LEU A O 1
ATOM 701 N N . GLN A 1 91 ? -20.927 -18.355 12.685 1.00 9.91 92 GLN A N 1
ATOM 702 C CA . GLN A 1 91 ? -20.431 -17.291 13.538 1.00 9.29 92 GLN A CA 1
ATOM 703 C C . GLN A 1 91 ? -20.227 -17.793 14.945 1.00 9.25 92 GLN A C 1
ATOM 704 O O . GLN A 1 91 ? -19.185 -17.422 15.605 1.00 10.29 92 GLN A O 1
ATOM 710 N N . LYS A 1 92 ? -21.141 -18.547 15.492 1.00 9.75 93 LYS A N 1
ATOM 711 C CA . LYS A 1 92 ? -20.992 -19.027 16.866 1.00 10.41 93 LYS A CA 1
ATOM 712 C C . LYS A 1 92 ? -19.708 -19.839 16.932 1.00 9.76 93 LYS A C 1
ATOM 713 O O . LYS A 1 92 ? -18.891 -19.649 17.888 1.00 11.60 93 LYS A O 1
ATOM 719 N N . LYS A 1 93 ? -19.506 -20.759 16.068 1.00 10.56 94 LYS A N 1
ATOM 720 C CA . LYS A 1 93 ? -18.321 -21.625 16.126 1.00 10.76 94 LYS A CA 1
ATOM 721 C C . LYS A 1 93 ? -17.059 -20.844 15.835 1.00 9.66 94 LYS A C 1
ATOM 722 O O . LYS A 1 93 ? -16.025 -21.046 16.576 1.00 10.87 94 LYS A O 1
ATOM 728 N N . PHE A 1 94 ? -17.056 -19.922 14.881 1.00 9.04 95 PHE A N 1
ATOM 729 C CA . PHE A 1 94 ? -15.875 -19.156 14.567 1.00 9.06 95 PHE A CA 1
ATOM 730 C C . PHE A 1 94 ? -15.483 -18.276 15.788 1.00 8.57 95 PHE A C 1
ATOM 731 O O . PHE A 1 94 ? -14.308 -18.238 16.184 1.00 9.33 95 PHE A O 1
ATOM 739 N N . HIS A 1 95 ? -16.469 -17.583 16.350 1.00 8.85 96 HIS A N 1
ATOM 740 C CA . HIS A 1 95 ? -16.193 -16.705 17.448 1.00 9.19 96 HIS A CA 1
ATOM 741 C C . HIS A 1 95 ? -15.916 -17.442 18.721 1.00 10.38 96 HIS A C 1
ATOM 742 O O . HIS A 1 95 ? -15.283 -16.814 19.660 1.00 14.87 96 HIS A O 1
ATOM 749 N N . ALA A 1 96 ? -16.140 -18.698 18.806 1.00 9.28 97 ALA A N 1
ATOM 750 C CA . ALA A 1 96 ? -15.719 -19.568 19.938 1.00 9.80 97 ALA A CA 1
ATOM 751 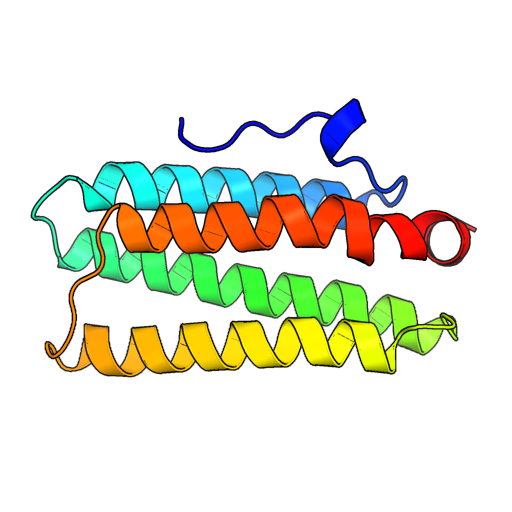C C . ALA A 1 96 ? -14.376 -20.154 19.690 1.00 10.11 97 ALA A C 1
ATOM 752 O O . ALA A 1 96 ? -13.829 -20.843 20.575 1.00 11.22 97 ALA A O 1
ATOM 754 N N . GLY A 1 97 ? -13.760 -19.951 18.517 1.00 10.48 98 GLY A N 1
ATOM 755 C CA . GLY A 1 97 ? -12.497 -20.594 18.201 1.00 11.86 98 GLY A CA 1
ATOM 756 C C . GLY A 1 97 ? -12.638 -22.024 17.834 1.00 11.33 98 GLY A C 1
ATOM 757 O O . GLY A 1 97 ? -11.569 -22.733 17.749 1.00 14.61 98 GLY A O 1
ATOM 758 N N . GLU A 1 98 ? -13.845 -22.528 17.564 1.00 11.61 99 GLU A N 1
ATOM 759 C CA . GLU A 1 98 ? -14.099 -23.918 17.308 1.00 13.39 99 GLU A CA 1
ATOM 760 C C . GLU A 1 98 ? -14.122 -24.302 15.830 1.00 14.67 99 GLU A C 1
ATOM 761 O O . GLU A 1 98 ? -13.995 -25.516 15.495 1.00 17.42 99 GLU A O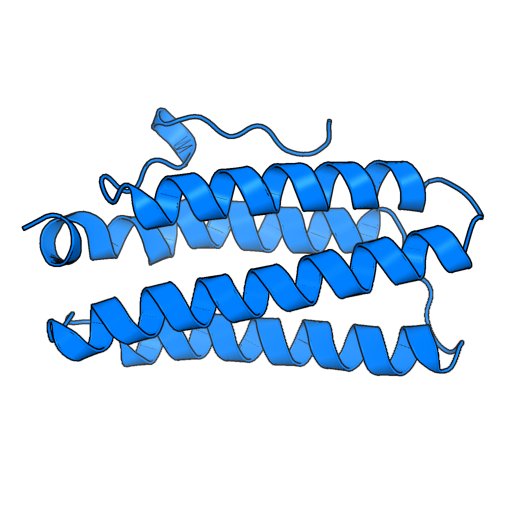 1
ATOM 767 N N . ALA A 1 99 ? -14.164 -23.290 14.958 1.00 13.34 100 ALA A N 1
ATOM 768 C CA . ALA A 1 99 ? -14.126 -23.509 13.490 1.00 15.00 100 ALA A CA 1
ATOM 769 C C . ALA A 1 99 ? -13.398 -22.371 12.888 1.00 12.27 100 ALA A C 1
ATOM 770 O O . ALA A 1 99 ? -13.375 -21.299 13.391 1.00 13.96 100 ALA A O 1
ATOM 772 N N . GLU A 1 100 ? -12.815 -22.635 11.707 1.00 14.09 101 GLU A N 1
ATOM 773 C CA . GLU A 1 100 ? -12.116 -21.632 10.946 1.00 14.19 101 GLU A CA 1
ATOM 774 C C . GLU A 1 100 ? -12.960 -21.235 9.754 1.00 13.25 101 GLU A C 1
ATOM 775 O O . GLU A 1 100 ? -13.841 -22.014 9.333 1.00 15.69 101 GLU A O 1
ATOM 781 N N . VAL A 1 101 ? -12.745 -20.049 9.264 1.00 11.46 102 VAL A N 1
ATOM 782 C CA . VAL A 1 101 ? -13.306 -19.609 8.005 1.00 10.11 102 VAL A CA 1
ATOM 783 C C . VAL A 1 101 ? -12.195 -19.688 6.975 1.00 9.60 102 VAL A C 1
ATOM 784 O O . VAL A 1 101 ? -11.094 -19.167 7.212 1.00 13.02 102 VAL A O 1
ATOM 788 N N . ASN A 1 102 ? -12.483 -20.307 5.828 1.00 9.05 103 ASN A N 1
ATOM 789 C CA . ASN A 1 102 ? -11.488 -20.479 4.771 1.00 8.55 103 ASN A CA 1
ATOM 790 C C . ASN A 1 102 ? -12.200 -20.333 3.442 1.00 7.49 103 ASN A C 1
ATOM 791 O O . ASN A 1 102 ? -13.386 -19.947 3.394 1.00 8.28 103 ASN A O 1
ATOM 796 N N . GLN A 1 103 ? -11.500 -20.569 2.354 1.00 8.22 104 GLN A N 1
ATOM 797 C CA . GLN A 1 103 ? -12.079 -20.350 1.047 1.00 8.00 104 GLN A CA 1
ATOM 798 C C . GLN A 1 103 ? -13.183 -21.401 0.724 1.00 8.73 104 GLN A C 1
ATOM 799 O O . GLN A 1 103 ? -13.942 -21.199 -0.255 1.00 8.63 104 GLN A O 1
ATOM 805 N N . ASP A 1 104 ? -13.278 -22.518 1.493 1.00 8.45 105 ASP A N 1
ATOM 806 C CA . ASP A 1 104 ? -14.484 -23.326 1.311 1.00 8.74 105 ASP A CA 1
ATOM 807 C C . ASP A 1 104 ? -15.695 -22.655 1.892 1.00 8.31 105 ASP A C 1
ATOM 808 O O . ASP A 1 104 ? -16.822 -22.861 1.377 1.00 9.17 105 ASP A O 1
ATOM 813 N N . THR A 1 105 ? -15.529 -21.815 2.916 1.00 8.41 106 THR A N 1
ATOM 814 C CA . THR A 1 105 ? -16.653 -21.106 3.456 1.00 8.83 106 THR A CA 1
ATOM 815 C C . THR A 1 105 ? -17.212 -20.138 2.425 1.00 8.24 106 THR A C 1
ATOM 816 O O . THR A 1 105 ? -18.438 -20.055 2.175 1.00 8.53 106 THR A O 1
ATOM 820 N N . THR A 1 106 ? -16.308 -19.347 1.799 1.00 8.65 107 THR A N 1
ATOM 821 C CA . THR A 1 106 ? -16.752 -18.385 0.773 1.00 8.23 107 THR A CA 1
ATOM 822 C C . THR A 1 106 ? -17.225 -19.068 -0.466 1.00 7.39 107 THR A C 1
ATOM 823 O O . THR A 1 106 ? -18.223 -18.581 -1.062 1.00 7.87 107 THR A O 1
ATOM 827 N N . ARG A 1 107 ? -16.637 -20.200 -0.884 1.00 7.35 108 ARG A N 1
ATOM 828 C CA . ARG A 1 107 ? -17.240 -20.919 -2.021 1.00 7.96 108 ARG A CA 1
ATOM 829 C C . ARG A 1 107 ? -18.599 -21.461 -1.695 1.00 7.35 108 ARG A C 1
ATOM 830 O O . ARG A 1 107 ? -19.462 -21.514 -2.615 1.00 8.10 108 ARG A O 1
ATOM 838 N N . PHE A 1 108 ? -18.900 -21.838 -0.464 1.00 7.57 109 PHE A N 1
ATOM 839 C CA . PHE A 1 108 ? -20.249 -22.274 -0.116 1.00 8.26 109 PHE A CA 1
ATOM 840 C C . PHE A 1 108 ? -21.210 -21.117 -0.282 1.00 7.00 109 PHE A C 1
ATOM 841 O O . PHE A 1 108 ? -22.308 -21.270 -0.856 1.00 7.73 109 PHE A O 1
ATOM 849 N N . VAL A 1 109 ? -20.881 -19.943 0.275 1.00 7.45 110 VAL A N 1
ATOM 850 C CA . VAL A 1 109 ? -21.746 -18.790 0.140 1.00 7.61 110 VAL A CA 1
ATOM 851 C C . VAL A 1 109 ? -21.955 -18.469 -1.354 1.00 7.07 110 VAL A C 1
ATOM 852 O O . VAL A 1 109 ? -23.095 -18.204 -1.771 1.00 7.52 110 VAL A O 1
ATOM 856 N N . ARG A 1 110 ? -20.880 -18.485 -2.119 1.00 6.96 111 ARG A N 1
ATOM 857 C CA . ARG A 1 110 ? -20.993 -18.283 -3.555 1.00 7.37 111 ARG A CA 1
ATOM 858 C C . ARG A 1 110 ? -21.957 -19.291 -4.176 1.00 7.43 111 ARG A C 1
ATOM 859 O O . ARG A 1 110 ? -22.841 -18.916 -4.964 1.00 7.67 111 ARG A O 1
ATOM 867 N N . ASP A 1 111 ? -21.792 -20.580 -3.882 1.00 7.55 112 ASP A N 1
ATOM 868 C CA . ASP A 1 111 ? -22.670 -21.607 -4.406 1.00 7.51 112 ASP A CA 1
ATOM 869 C C . ASP A 1 111 ? -24.119 -21.307 -4.081 1.00 7.14 112 ASP A C 1
ATOM 870 O O . ASP A 1 111 ? -25.023 -21.439 -4.947 1.00 8.50 112 ASP A O 1
ATOM 875 N N . TRP A 1 112 ? -24.373 -20.944 -2.818 1.00 7.33 113 TRP A N 1
ATOM 876 C CA . TRP A 1 112 ? -25.741 -20.670 -2.401 1.00 7.64 113 TRP A CA 1
ATOM 877 C C . TRP A 1 112 ? -26.294 -19.511 -3.224 1.00 6.64 113 TRP A C 1
ATOM 878 O O . TRP A 1 112 ? -27.456 -19.593 -3.721 1.00 7.26 113 TRP A O 1
ATOM 889 N N . LEU A 1 113 ? -25.530 -18.441 -3.379 1.00 6.69 114 LEU A N 1
ATOM 890 C CA . LEU A 1 113 ? -25.995 -17.245 -4.075 1.00 7.47 114 LEU A CA 1
ATOM 891 C C . LEU A 1 113 ? -26.223 -17.526 -5.555 1.00 7.32 114 LEU A C 1
ATOM 892 O O . LEU A 1 113 ? -27.235 -17.026 -6.121 1.00 8.12 114 LEU A O 1
ATOM 897 N N . VAL A 1 114 ? -25.301 -18.215 -6.198 1.00 8.02 115 VAL A N 1
ATOM 898 C CA . VAL A 1 114 ? -25.400 -18.422 -7.627 1.00 8.55 115 VAL A CA 1
ATOM 899 C C . VAL A 1 114 ? -26.576 -19.337 -7.974 1.00 8.64 115 VAL A C 1
ATOM 900 O O . VAL A 1 114 ? -27.034 -19.311 -9.127 1.00 9.63 115 VAL A O 1
ATOM 904 N N . ASN A 1 115 ? -26.992 -20.218 -7.009 1.00 8.00 116 ASN A N 1
ATOM 905 C CA . ASN A 1 115 ? -28.242 -20.930 -7.219 1.00 7.93 116 ASN A CA 1
ATOM 906 C C . ASN A 1 115 ? -29.458 -20.090 -6.838 1.00 7.66 116 ASN A C 1
ATOM 907 O O . ASN A 1 115 ? -30.518 -20.218 -7.450 1.00 8.87 116 ASN A O 1
ATOM 912 N N . HIS A 1 116 ? -29.429 -19.441 -5.679 1.00 6.91 117 HIS A N 1
ATOM 913 C CA . HIS A 1 116 ? -30.628 -18.781 -5.191 1.00 7.29 117 HIS A CA 1
ATOM 914 C C . HIS A 1 116 ? -31.052 -17.609 -6.073 1.00 7.23 117 HIS A C 1
ATOM 915 O O . HIS A 1 116 ? -32.247 -17.412 -6.304 1.00 7.54 117 HIS A O 1
ATOM 922 N N . ILE A 1 117 ? -30.111 -16.791 -6.525 1.00 7.01 118 ILE A N 1
ATOM 923 C CA . ILE A 1 117 ? -30.514 -15.598 -7.237 1.00 7.34 118 ILE A CA 1
ATOM 924 C C . ILE A 1 117 ? -31.253 -15.946 -8.540 1.00 7.56 118 ILE A C 1
ATOM 925 O O . ILE A 1 117 ? -32.345 -15.463 -8.788 1.00 8.16 118 ILE A O 1
ATOM 930 N N . PRO A 1 118 ? -30.726 -16.846 -9.386 1.00 8.45 119 PRO A N 1
ATOM 931 C CA . PRO A 1 118 ? -31.435 -17.144 -10.657 1.00 9.50 119 PRO A CA 1
ATOM 932 C C . PRO A 1 118 ? -32.668 -17.983 -10.420 1.00 9.22 119 PRO A C 1
ATOM 933 O O . PRO A 1 118 ? -33.629 -17.835 -11.208 1.00 11.40 119 PRO A O 1
ATOM 937 N N . LYS A 1 119 ? -32.673 -18.905 -9.456 1.00 9.40 120 LYS A N 1
ATOM 938 C CA . LYS A 1 119 ? -33.755 -19.879 -9.348 1.00 9.47 120 LYS A CA 1
ATOM 939 C C . LYS A 1 119 ? -34.845 -19.467 -8.385 1.00 9.30 120 LYS A C 1
ATOM 940 O O . LYS A 1 119 ? -35.950 -20.104 -8.382 1.00 10.43 120 LYS A O 1
ATOM 946 N N . VAL A 1 120 ? -34.534 -18.499 -7.510 1.00 8.63 121 VAL A N 1
ATOM 947 C CA . VAL A 1 120 ? -35.483 -18.106 -6.479 1.00 8.16 121 VAL A CA 1
ATOM 948 C C . VAL A 1 120 ? -35.752 -16.612 -6.598 1.00 7.17 121 VAL A C 1
ATOM 949 O O . VAL A 1 120 ? -36.900 -16.195 -6.755 1.00 9.01 121 VAL A O 1
ATOM 953 N N . ASP A 1 121 ? -34.727 -15.754 -6.558 1.00 7.30 122 ASP A N 1
ATOM 954 C CA . ASP A 1 121 ? -34.967 -14.326 -6.637 1.00 7.38 122 ASP A CA 1
ATOM 955 C C . ASP A 1 121 ? -35.532 -13.895 -7.969 1.00 7.47 122 ASP A C 1
ATOM 956 O O . ASP A 1 121 ? -36.418 -13.024 -8.020 1.00 8.22 122 ASP A O 1
ATOM 961 N N . LYS A 1 122 ? -35.047 -14.410 -9.092 1.00 8.31 123 LYS A N 1
ATOM 962 C CA . LYS A 1 122 ? -35.567 -13.938 -10.350 1.00 8.87 123 LYS A CA 1
ATOM 963 C C . LYS A 1 122 ? -37.063 -14.102 -10.406 1.00 8.71 123 LYS A C 1
ATOM 964 O O . LYS A 1 122 ? -37.767 -13.355 -11.181 1.00 10.20 123 LYS A O 1
ATOM 970 N N . LEU A 1 123 ? -37.617 -15.098 -9.764 1.00 9.37 124 LEU A N 1
ATOM 971 C CA . LEU A 1 123 ? -39.059 -15.374 -9.849 1.00 9.64 124 LEU A CA 1
ATOM 972 C C . LEU A 1 123 ? -39.881 -14.235 -9.283 1.00 9.38 124 LEU A C 1
ATOM 973 O O . LEU A 1 123 ? -41.096 -14.119 -9.671 1.00 10.07 124 LEU A O 1
ATOM 978 N N . TYR A 1 124 ? -39.361 -13.373 -8.400 1.00 9.38 125 TYR A N 1
ATOM 979 C CA . TYR A 1 124 ? -40.161 -12.267 -7.917 1.00 9.47 125 TYR A CA 1
ATOM 980 C C . TYR A 1 124 ? -40.159 -11.050 -8.818 1.00 9.36 125 TYR A C 1
ATOM 981 O O . TYR A 1 124 ? -40.805 -10.075 -8.518 1.00 10.65 125 TYR A O 1
ATOM 990 N N . GLY A 1 125 ? -39.424 -11.111 -9.922 1.00 9.99 126 GLY A N 1
ATOM 991 C CA . GLY A 1 125 ? -39.267 -9.909 -10.732 1.00 11.55 126 GLY A CA 1
ATOM 992 C C . GLY A 1 125 ? -40.594 -9.350 -11.215 1.00 12.05 126 GLY A C 1
ATOM 993 O O . GLY A 1 125 ? -40.829 -8.175 -11.055 1.00 13.47 126 GLY A O 1
ATOM 994 N N . PRO A 1 126 ? -41.468 -10.182 -11.845 1.00 13.32 127 PRO A N 1
ATOM 995 C CA . PRO A 1 126 ? -42.740 -9.563 -12.366 1.00 15.54 127 PRO A CA 1
ATOM 996 C C . PRO A 1 126 ? -43.502 -8.922 -11.230 1.00 15.03 127 PRO A C 1
ATOM 997 O O . PRO A 1 126 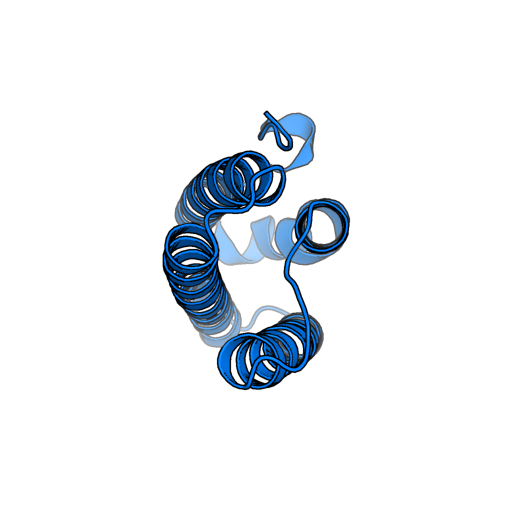? -44.112 -7.809 -11.447 1.00 18.73 127 PRO A O 1
ATOM 1001 N N . CYS A 1 127 ? -43.615 -9.531 -10.057 1.00 13.31 128 CYS A N 1
ATOM 1002 C CA . CYS A 1 127 ? -44.402 -8.987 -8.982 1.00 14.32 128 CYS A CA 1
ATOM 1003 C C . CYS A 1 127 ? -43.774 -7.728 -8.410 1.00 14.28 128 CYS A C 1
ATOM 1004 O O . CYS A 1 127 ? -44.451 -6.676 -8.207 1.00 16.88 128 CYS A O 1
ATOM 1007 N N . LEU A 1 128 ? -42.460 -7.741 -8.152 1.00 13.71 129 LEU A N 1
ATOM 1008 C CA . LEU A 1 128 ? -41.819 -6.645 -7.444 1.00 15.09 129 LEU A CA 1
ATOM 1009 C C . LEU A 1 128 ? -41.445 -5.518 -8.357 1.00 18.27 129 LEU A C 1
ATOM 1010 O O . LEU A 1 128 ? -41.324 -4.403 -7.840 1.00 22.11 129 LEU A O 1
ATOM 1015 N N . SER A 1 129 ? -41.339 -5.731 -9.655 1.00 17.05 130 SER A N 1
ATOM 1016 C CA . SER A 1 129 ? -41.071 -4.627 -10.631 1.00 21.05 130 SER A CA 1
ATOM 1017 C C . SER A 1 129 ? -42.399 -3.943 -11.087 1.00 25.23 130 SER A C 1
ATOM 1018 O O . SER A 1 129 ? -42.329 -2.822 -11.625 1.00 28.83 130 SER A O 1
ATOM 1021 N N . ALA A 1 130 ? -43.579 -4.614 -10.980 1.00 28.19 131 ALA A N 1
ATOM 1022 C CA . ALA A 1 130 ? -44.913 -4.087 -11.417 1.00 30.99 131 ALA A CA 1
ATOM 1023 C C . ALA A 1 130 ? -45.162 -2.643 -10.951 1.00 33.99 131 ALA A C 1
ATOM 1024 O O . ALA A 1 130 ? -44.913 -2.310 -9.774 1.00 35.49 131 ALA A O 1
#

Foldseek 3Di:
DPDDDDCVQFNQLFVVLSVLVVVLRVLLVVLQVCQADPPLVVNLVSLVVNLVSLVVSLVVVLVLCVVLVNPCNVVLNVLSVVVNVVSVVVNVCSVVVNDGRHNVNSVVVVVSCSCCRRPPSSSCRVRNND

Radius of gyration: 15.03 Å; Cα contacts (8 Å, |Δi|>4): 107; chains: 1; bounding box: 45×22×38 Å

InterPro domains:
  IPR012312 Hemerythrin-like [PF01814] (19-128)
  IPR012827 Hemerythrin, metal-binding domain [TIGR02481] (9-128)
  IPR012827 Hemerythrin, metal-binding domain [cd12107] (19-127)
  IPR016131 Haemerythrin, iron-binding site [PS00550] (58-81)
  IPR035938 Hemerythrin-like superfamily [G3DSA:1.20.120.50] (2-131)
  IPR035938 Hemerythrin-like superfamily [SSF47188] (2-128)
  IPR050669 Hemerythrin [PTHR37164] (5-129)

Organism: Methylococcus capsulatus (strain ATCC 33009 / NCIMB 11132 / Bath) (NCBI:txid243233)